Protein AF-A0A941HWA9-F1 (afdb_monomer)

Organism: NCBI:txid2803784

Solvent-accessible surface area (backbone atoms only — not comparable to full-atom values): 6585 Å² total; per-residue (Å²): 86,32,36,45,35,30,28,32,61,89,82,57,48,53,28,18,35,37,98,95,40,80,38,68,51,63,87,69,37,46,73,28,83,51,66,70,65,43,51,53,51,42,52,56,53,59,72,36,68,90,51,33,42,78,63,38,52,40,55,47,39,81,20,91,93,39,78,23,55,24,13,51,60,54,30,41,53,57,30,33,59,92,85,47,74,81,35,57,56,44,47,74,50,60,71,68,40,51,19,41,71,71,45,76,68,44,72,64,49,68,36,58,54,54,54,59,77,72,109

pLDDT: mean 94.71, std 5.22, range [57.06, 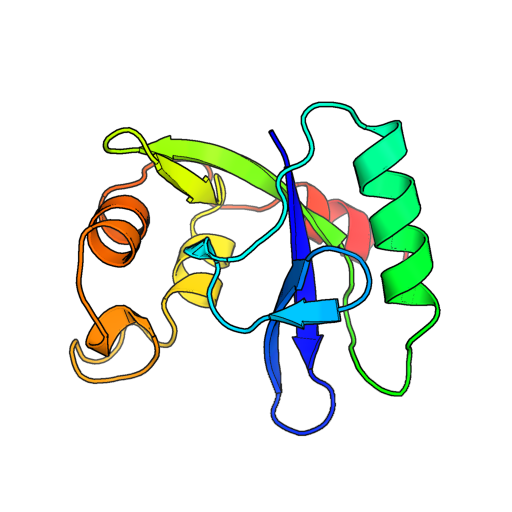98.62]

Sequence (119 aa):
MKALTANRLDDGEVVFWKAGQWVERFADAELFSDDPTGEAAEGQGKSQPNTVIDVYLIDLIESEGLWAPLSYRERIRALGPPNHPGHGKQAEGGAAIEALMHATGASRSTGRVNLIKRK

Nearest PDB structures (foldseek):
  6u1j-assembly2_D  TM=2.070E-01  e=2.410E-01  Thermus thermophilus HB8
  7m4s-assembly2_C  TM=2.170E-01  e=1.670E+00  Nostoc sp. PCC 7120 = FACHB-418
  3gnf-assembly1_B  TM=2.899E-01  e=9.650E+00  Mus musculus

Mean predicted aligned error: 3.12 Å

Radius of gyration: 13.46 Å; Cα contacts (8 Å, |Δi|>4): 223; chains: 1; bounding box: 33×26×36 Å

Secondary structure (DSSP, 8-state):
-EEEEEEETTT--EEEEETTEEES-GGG--EESSHHHHHHHHHHHHT-TTTEEEEEEEEEEEETTEEEESSHHHHHHHH--TT-TTSSGGGG-SHHHHHHHH----SS-HHHHHHHHT-

Foldseek 3Di:
DKWKWWAFPPPRQIWTDDDLDTDRAPQRTDDDPDDVVRVVVLVSVVVCPNTTPDIWMFDWDDFPNDIEGQAPVVLCSNADDPPDCCDRNNVVDDDSSVRSVPDYHHNDTPGSVVSVVVD

Structure (mmCIF, N/CA/C/O backbone):
data_AF-A0A941HWA9-F1
#
_entry.id   AF-A0A941HWA9-F1
#
loop_
_atom_site.group_PDB
_atom_site.id
_atom_site.type_symbol
_atom_site.label_atom_id
_atom_site.label_alt_id
_atom_site.label_comp_id
_atom_site.label_asym_id
_atom_site.label_entity_id
_atom_site.label_seq_id
_atom_site.pdbx_PDB_ins_code
_atom_site.Cartn_x
_atom_site.Cartn_y
_atom_site.Cartn_z
_atom_site.occupancy
_atom_site.B_iso_or_equiv
_atom_site.auth_seq_id
_atom_site.auth_comp_id
_atom_site.auth_asym_id
_atom_site.auth_atom_id
_atom_site.pdbx_PDB_model_num
ATOM 1 N N . MET A 1 1 ? -4.644 11.944 -6.018 1.00 96.00 1 MET A N 1
ATOM 2 C CA . MET A 1 1 ? -4.931 10.499 -5.938 1.00 96.00 1 MET A CA 1
ATOM 3 C C . MET A 1 1 ? -4.256 9.915 -4.716 1.00 96.00 1 MET A C 1
ATOM 5 O O . MET A 1 1 ? -3.115 10.281 -4.433 1.00 96.00 1 MET A O 1
ATOM 9 N N . LYS A 1 2 ? -4.956 9.036 -4.003 1.00 97.94 2 LYS A N 1
ATOM 10 C CA . LYS A 1 2 ? -4.451 8.315 -2.831 1.00 97.94 2 LYS A CA 1
ATOM 11 C C . LYS A 1 2 ? -4.709 6.816 -2.975 1.00 97.94 2 LYS A C 1
ATOM 13 O O . LYS A 1 2 ? -5.614 6.421 -3.699 1.00 97.94 2 LYS A O 1
ATOM 18 N N . ALA A 1 3 ? -3.945 5.998 -2.264 1.00 98.38 3 ALA A N 1
ATOM 19 C CA . ALA A 1 3 ? -4.240 4.579 -2.054 1.00 98.38 3 ALA A CA 1
ATOM 20 C C . ALA A 1 3 ? -4.132 4.248 -0.564 1.00 98.38 3 ALA A C 1
ATOM 22 O O . ALA A 1 3 ? -3.423 4.934 0.173 1.00 98.38 3 ALA A O 1
ATOM 23 N N . LEU A 1 4 ? -4.815 3.199 -0.115 1.00 98.62 4 LEU A N 1
ATOM 24 C CA . LEU A 1 4 ? -4.729 2.710 1.260 1.00 98.62 4 LEU A CA 1
ATOM 25 C C . LEU A 1 4 ? -3.713 1.567 1.338 1.00 98.62 4 LEU A C 1
ATOM 27 O O . LEU A 1 4 ? -3.758 0.649 0.521 1.00 98.62 4 LEU A O 1
ATOM 31 N N . THR A 1 5 ? -2.809 1.617 2.318 1.00 98.56 5 THR A N 1
ATOM 32 C CA . THR A 1 5 ? -1.817 0.562 2.564 1.00 98.56 5 THR A CA 1
ATOM 33 C C . THR A 1 5 ? -1.799 0.143 4.030 1.00 98.56 5 THR A C 1
ATOM 35 O O . THR A 1 5 ? -2.175 0.918 4.914 1.00 98.56 5 THR A O 1
ATOM 38 N N . ALA A 1 6 ? -1.357 -1.089 4.271 1.00 98.38 6 ALA A N 1
ATOM 39 C CA . ALA A 1 6 ? -1.133 -1.655 5.592 1.00 98.38 6 ALA A CA 1
ATOM 40 C C . ALA A 1 6 ? -0.042 -2.744 5.542 1.00 98.38 6 ALA A C 1
ATOM 42 O O . ALA A 1 6 ? 0.493 -3.066 4.477 1.00 98.38 6 ALA A O 1
ATOM 43 N N . ASN A 1 7 ? 0.300 -3.311 6.698 1.00 98.00 7 ASN A N 1
ATOM 44 C CA . ASN A 1 7 ? 1.053 -4.563 6.794 1.00 98.00 7 ASN A CA 1
ATOM 45 C C . ASN A 1 7 ? 0.114 -5.680 7.247 1.00 98.00 7 ASN A C 1
ATOM 47 O O . ASN A 1 7 ? -0.580 -5.507 8.250 1.00 98.00 7 ASN A O 1
ATOM 51 N N . ARG A 1 8 ? 0.108 -6.812 6.543 1.00 98.00 8 ARG A N 1
ATOM 52 C CA . ARG A 1 8 ? -0.617 -8.013 6.963 1.00 9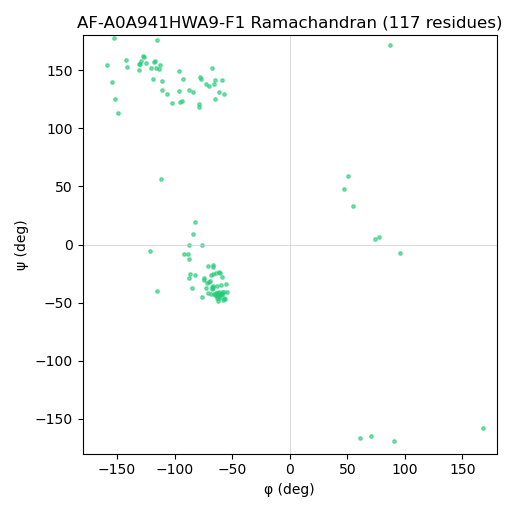8.00 8 ARG A CA 1
ATOM 53 C C . ARG A 1 8 ? 0.007 -8.573 8.242 1.00 98.00 8 ARG A C 1
ATOM 55 O O . ARG A 1 8 ? 1.223 -8.527 8.416 1.00 98.00 8 ARG A O 1
ATOM 62 N N . LEU A 1 9 ? -0.830 -9.000 9.183 1.00 97.56 9 LEU A N 1
ATOM 63 C CA . LEU A 1 9 ? -0.391 -9.340 10.538 1.00 97.56 9 LEU A CA 1
ATOM 64 C C . LEU A 1 9 ? 0.353 -10.683 10.612 1.00 97.56 9 LEU A C 1
ATOM 66 O O . LEU A 1 9 ? 1.211 -10.848 11.475 1.00 97.56 9 LEU A O 1
ATOM 70 N N . ASP A 1 10 ? 0.016 -11.633 9.744 1.00 97.06 10 ASP A N 1
ATOM 71 C CA . ASP A 1 10 ? 0.533 -13.003 9.772 1.00 97.06 10 ASP A CA 1
ATOM 72 C C . ASP A 1 10 ? 1.970 -13.120 9.244 1.00 97.06 10 ASP A C 1
ATOM 74 O O . ASP A 1 10 ? 2.805 -13.763 9.880 1.00 97.06 10 ASP A O 1
ATOM 78 N N . ASP A 1 11 ? 2.272 -12.477 8.119 1.00 95.88 11 ASP A N 1
ATOM 79 C CA . ASP A 1 11 ? 3.554 -12.577 7.417 1.00 95.88 11 ASP A CA 1
AT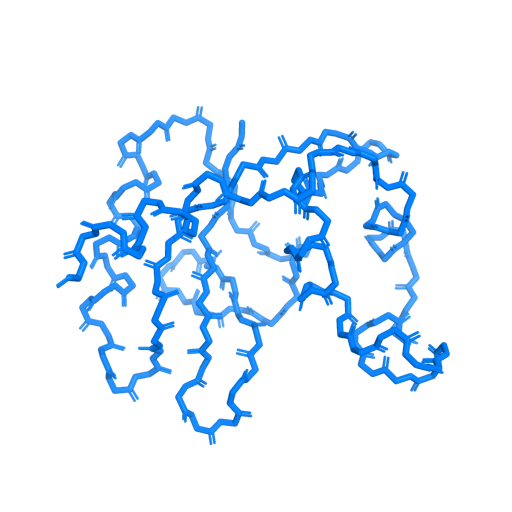OM 80 C C . ASP A 1 11 ? 4.276 -11.233 7.241 1.00 95.88 11 ASP A C 1
ATOM 82 O O . ASP A 1 11 ? 5.428 -11.189 6.804 1.00 95.88 11 ASP A O 1
ATOM 86 N N . GLY A 1 12 ? 3.637 -10.127 7.627 1.00 95.56 12 GLY A N 1
ATOM 87 C CA . GLY A 1 12 ? 4.197 -8.788 7.495 1.00 95.56 12 GLY A CA 1
ATOM 88 C C . GLY A 1 12 ? 4.126 -8.214 6.079 1.00 95.56 12 GLY A C 1
ATOM 89 O O . GLY A 1 12 ? 4.673 -7.126 5.864 1.00 95.56 12 GLY A O 1
ATOM 90 N N . GLU A 1 13 ? 3.463 -8.887 5.134 1.00 96.69 13 GLU A N 1
ATOM 91 C CA . GLU A 1 13 ? 3.391 -8.480 3.731 1.00 96.69 13 GLU A CA 1
ATOM 92 C C . GLU A 1 13 ? 2.768 -7.087 3.586 1.00 96.69 13 GLU A C 1
ATOM 94 O O . GLU A 1 13 ? 1.839 -6.703 4.305 1.00 96.69 13 GLU A O 1
ATOM 99 N N . VAL A 1 14 ? 3.292 -6.290 2.653 1.00 97.88 14 VAL A N 1
ATOM 100 C CA . VAL A 1 14 ? 2.707 -4.980 2.361 1.00 97.88 14 VAL A CA 1
ATOM 101 C C . VAL A 1 14 ? 1.480 -5.202 1.494 1.00 97.88 14 VAL A C 1
ATOM 103 O O . VAL A 1 14 ? 1.592 -5.689 0.371 1.00 97.88 14 VAL A O 1
ATOM 106 N N . VAL A 1 15 ? 0.320 -4.801 1.999 1.00 98.31 15 VAL A N 1
ATOM 107 C CA . VAL A 1 15 ? -0.960 -4.959 1.307 1.00 98.31 15 VAL A CA 1
ATOM 108 C C . VAL A 1 15 ? -1.597 -3.609 1.007 1.00 98.31 15 VAL A C 1
ATOM 110 O O . VAL A 1 15 ? -1.297 -2.587 1.639 1.00 98.31 15 VAL A O 1
ATOM 113 N N . PHE A 1 16 ? -2.484 -3.620 0.021 1.00 98.56 16 PHE A N 1
ATOM 114 C CA . PHE A 1 16 ? -3.251 -2.481 -0.460 1.00 98.56 16 PHE A CA 1
ATOM 115 C C . PHE A 1 16 ? -4.737 -2.807 -0.452 1.00 98.56 16 PHE A C 1
ATOM 117 O O . PHE A 1 16 ? -5.128 -3.966 -0.377 1.00 98.56 16 PHE A O 1
ATOM 124 N N . TRP A 1 17 ? -5.579 -1.787 -0.499 1.00 98.62 17 TRP A N 1
ATOM 125 C CA . TRP A 1 17 ? -7.024 -1.970 -0.422 1.00 98.62 17 TRP A CA 1
ATOM 126 C C . TRP A 1 17 ? -7.673 -2.081 -1.795 1.00 98.62 17 TRP A C 1
ATOM 128 O O . TRP A 1 17 ? -7.305 -1.347 -2.709 1.00 98.62 17 TRP A O 1
ATOM 138 N N . LYS A 1 18 ? -8.683 -2.942 -1.912 1.00 98.31 18 LYS A N 1
ATOM 139 C CA . LYS A 1 18 ? -9.598 -3.001 -3.051 1.00 98.31 18 LYS A CA 1
ATOM 140 C C . LYS A 1 18 ? -10.971 -3.467 -2.583 1.00 98.31 18 LYS A C 1
ATOM 142 O O . LYS A 1 18 ? -11.113 -4.618 -2.179 1.00 98.31 18 LYS A O 1
ATOM 147 N N . ALA A 1 19 ? -11.974 -2.593 -2.643 1.00 96.00 19 ALA A N 1
ATOM 148 C CA . ALA A 1 19 ? -13.382 -2.942 -2.450 1.00 96.00 19 ALA A CA 1
ATOM 149 C C . ALA A 1 19 ? -13.673 -3.829 -1.214 1.00 96.00 19 ALA A C 1
ATOM 151 O O . ALA A 1 19 ? -14.376 -4.834 -1.311 1.00 96.00 19 ALA A O 1
ATOM 152 N N . GLY A 1 20 ? -13.127 -3.484 -0.041 1.00 96.31 20 GLY A N 1
ATOM 153 C CA . GLY A 1 20 ? -13.359 -4.251 1.195 1.00 96.31 20 GLY A CA 1
ATOM 154 C C . GLY A 1 20 ? -12.283 -5.289 1.523 1.00 96.31 20 GLY A C 1
ATOM 155 O O . GLY A 1 20 ? -12.328 -5.888 2.598 1.00 96.31 20 GLY A O 1
ATOM 156 N N . GLN A 1 21 ? -11.335 -5.524 0.614 1.00 97.44 21 GLN A N 1
ATOM 157 C CA . GLN A 1 21 ? -10.349 -6.598 0.712 1.00 97.44 21 GLN A CA 1
ATOM 158 C C . GLN A 1 21 ? -8.914 -6.074 0.617 1.00 97.44 21 GLN A C 1
ATOM 160 O O . GLN A 1 21 ? -8.650 -5.022 0.032 1.00 97.44 21 GLN A O 1
ATOM 165 N N . TRP A 1 22 ? -7.979 -6.845 1.173 1.00 98.31 22 TRP A N 1
ATOM 166 C CA . TRP A 1 22 ? -6.545 -6.592 1.068 1.00 98.31 22 TRP A CA 1
ATOM 167 C C . TRP A 1 22 ? -5.953 -7.368 -0.111 1.00 98.31 22 TRP A C 1
ATOM 169 O O . TRP A 1 22 ? -6.073 -8.590 -0.174 1.00 98.31 22 TRP A O 1
ATOM 179 N N . VAL A 1 23 ? -5.306 -6.657 -1.031 1.00 98.19 23 VAL A N 1
ATOM 180 C CA . VAL A 1 23 ? -4.603 -7.194 -2.202 1.00 98.19 23 VAL A CA 1
ATOM 181 C C . VAL A 1 23 ? -3.103 -6.955 -2.077 1.00 98.19 23 VAL A C 1
ATOM 183 O O . VAL A 1 23 ? -2.660 -5.992 -1.453 1.00 98.19 23 VAL A O 1
ATOM 186 N N . GLU A 1 24 ? -2.296 -7.830 -2.665 1.00 96.69 24 GLU A N 1
ATOM 187 C CA . GLU A 1 24 ? -0.840 -7.790 -2.484 1.00 96.69 24 GLU A CA 1
ATOM 188 C C . GLU A 1 24 ? -0.159 -6.822 -3.454 1.00 96.69 24 GLU A C 1
ATOM 190 O O . GLU A 1 24 ? 0.786 -6.121 -3.084 1.00 96.69 24 GLU A O 1
ATOM 195 N N . ARG A 1 25 ? -0.635 -6.739 -4.698 1.00 96.44 25 ARG A N 1
ATOM 196 C CA . ARG A 1 25 ? -0.006 -5.911 -5.730 1.00 96.44 25 ARG A CA 1
ATOM 197 C C . ARG A 1 25 ? -0.552 -4.491 -5.672 1.00 96.44 25 ARG A C 1
ATOM 199 O O . ARG A 1 25 ? -1.762 -4.283 -5.670 1.00 96.44 25 ARG A O 1
ATOM 206 N N . PHE A 1 26 ? 0.341 -3.502 -5.710 1.00 97.75 26 PHE A N 1
ATOM 207 C CA . PHE A 1 26 ? -0.064 -2.092 -5.765 1.00 97.75 26 PHE A CA 1
ATOM 208 C C . PHE A 1 26 ? -0.915 -1.782 -7.006 1.00 97.75 26 PHE A C 1
ATOM 210 O O . PHE A 1 26 ? -1.855 -1.003 -6.927 1.00 97.75 26 PHE A O 1
ATOM 217 N N . ALA A 1 27 ? -0.625 -2.432 -8.136 1.00 96.50 27 ALA A N 1
ATOM 218 C CA . ALA A 1 27 ? -1.373 -2.258 -9.381 1.00 96.50 27 ALA A CA 1
ATOM 219 C C . ALA A 1 27 ? -2.854 -2.662 -9.273 1.00 96.50 27 ALA A C 1
ATOM 221 O O . ALA A 1 27 ? -3.677 -2.177 -10.045 1.00 96.50 27 ALA A O 1
ATOM 222 N N . ASP A 1 28 ? -3.192 -3.536 -8.321 1.00 97.56 28 ASP A N 1
ATOM 223 C CA . ASP A 1 28 ? -4.563 -3.983 -8.090 1.00 97.56 28 ASP A CA 1
ATOM 224 C C . ASP A 1 28 ? -5.329 -3.081 -7.119 1.00 97.56 28 ASP A C 1
ATOM 226 O O . ASP A 1 28 ? -6.537 -3.279 -6.950 1.00 97.56 28 ASP A O 1
ATOM 230 N N . ALA A 1 29 ? -4.643 -2.124 -6.487 1.00 98.12 29 ALA A N 1
ATOM 231 C CA . ALA A 1 29 ? -5.206 -1.253 -5.472 1.00 98.12 29 ALA A CA 1
ATOM 232 C C . ALA A 1 29 ? -6.295 -0.340 -6.043 1.00 98.12 29 ALA A C 1
ATOM 234 O O . ALA A 1 29 ? -6.183 0.220 -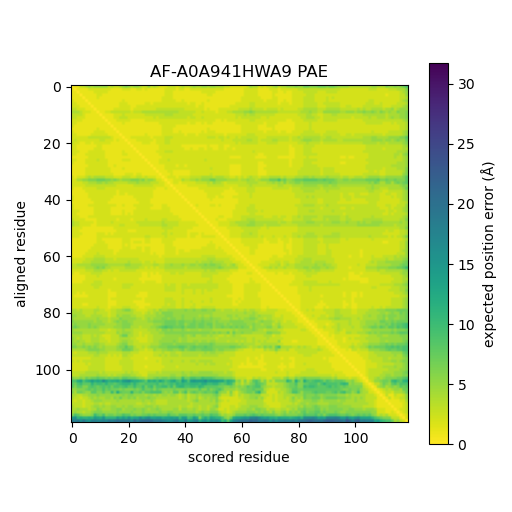7.134 1.00 98.12 29 ALA A O 1
ATOM 235 N N . GLU A 1 30 ? -7.338 -0.144 -5.250 1.00 98.12 30 GLU A N 1
ATOM 236 C CA . GLU A 1 30 ? -8.316 0.907 -5.467 1.00 98.12 30 GLU A CA 1
ATOM 237 C C . GLU A 1 30 ? -7.683 2.274 -5.191 1.00 98.12 30 GLU A C 1
ATOM 239 O O . GLU A 1 30 ? -6.945 2.463 -4.216 1.00 98.12 30 GLU A O 1
ATOM 244 N N . LEU A 1 31 ? -7.966 3.227 -6.078 1.00 98.19 31 LEU A N 1
ATOM 245 C CA . LEU A 1 31 ? -7.418 4.572 -6.012 1.00 98.19 31 LEU A CA 1
ATOM 246 C C . LEU A 1 31 ? -8.520 5.572 -5.673 1.00 98.19 31 LEU A C 1
ATOM 248 O O . LEU A 1 31 ? -9.571 5.593 -6.310 1.00 98.19 31 LEU A O 1
ATOM 252 N N . PHE A 1 32 ? -8.241 6.449 -4.718 1.00 98.00 32 PHE A N 1
ATOM 253 C CA . PHE A 1 32 ? -9.183 7.444 -4.220 1.00 98.00 32 PHE A CA 1
ATOM 254 C C . PHE A 1 32 ? -8.860 8.823 -4.802 1.00 98.00 32 PHE A C 1
ATOM 256 O O . PHE A 1 32 ? -7.742 9.339 -4.646 1.00 98.00 32 PHE A O 1
ATOM 263 N N . SER A 1 33 ? -9.833 9.411 -5.499 1.00 96.44 33 SER A N 1
ATOM 264 C CA . SER A 1 33 ? -9.757 10.775 -6.040 1.00 96.44 33 SER A CA 1
ATOM 265 C C . SER A 1 33 ? -10.202 11.842 -5.048 1.00 96.44 33 SER A C 1
ATOM 267 O O . SER A 1 33 ? -9.757 12.983 -5.150 1.00 96.44 33 SER A O 1
ATOM 269 N N . ASP A 1 34 ? -11.049 11.473 -4.092 1.00 94.12 34 ASP A N 1
ATOM 270 C CA . ASP A 1 34 ? -11.570 12.339 -3.043 1.00 94.12 34 ASP A CA 1
ATOM 271 C C . ASP A 1 34 ? -11.192 11.807 -1.653 1.00 94.12 34 ASP A C 1
ATOM 273 O O . ASP A 1 34 ? -10.983 10.610 -1.451 1.00 94.12 34 ASP A O 1
ATOM 277 N N . ASP A 1 35 ? -11.075 12.720 -0.692 1.00 92.31 35 ASP A N 1
ATOM 278 C CA . ASP A 1 35 ? -10.678 12.380 0.674 1.00 92.31 35 ASP A CA 1
ATOM 279 C C . ASP A 1 35 ? -11.735 11.549 1.432 1.00 92.31 35 ASP A C 1
ATOM 281 O O . ASP A 1 35 ? -11.344 10.563 2.061 1.00 92.31 35 ASP A O 1
ATOM 285 N N . PRO A 1 36 ? -13.052 11.847 1.356 1.00 96.56 36 PRO A N 1
ATOM 286 C CA . PRO A 1 36 ? -14.066 11.088 2.090 1.00 96.56 36 PRO A CA 1
ATOM 287 C C . PRO A 1 36 ? -14.105 9.590 1.765 1.00 96.56 36 PRO A C 1
ATOM 289 O O . PRO A 1 36 ? -14.221 8.774 2.682 1.00 96.56 36 PRO A O 1
ATOM 292 N N . THR A 1 37 ? -14.001 9.199 0.489 1.00 96.88 37 THR A N 1
ATOM 293 C CA . THR A 1 37 ? -13.992 7.775 0.105 1.00 96.88 37 THR A CA 1
ATOM 294 C C . THR A 1 37 ? -12.759 7.052 0.645 1.00 96.88 37 THR A C 1
ATOM 296 O O . THR A 1 37 ? -12.881 5.965 1.216 1.00 96.88 37 THR A O 1
ATOM 299 N N . GLY A 1 38 ? -11.584 7.681 0.547 1.00 97.44 38 GLY A N 1
ATOM 300 C CA . GLY A 1 38 ? -10.342 7.143 1.096 1.00 97.44 38 GLY A CA 1
ATOM 301 C C . GLY A 1 38 ? -10.376 7.001 2.620 1.00 97.44 38 GLY A C 1
ATOM 302 O O . GLY A 1 38 ? -9.945 5.979 3.153 1.00 97.44 38 GLY A O 1
ATOM 303 N N . GLU A 1 39 ? -10.913 7.989 3.336 1.00 97.44 39 GLU A N 1
ATOM 304 C CA . GLU A 1 39 ? -11.044 7.954 4.799 1.00 97.44 39 GLU A CA 1
ATOM 305 C C . GLU A 1 39 ? -12.051 6.895 5.268 1.00 97.44 39 GLU A C 1
ATOM 307 O O . GLU A 1 39 ? -11.814 6.210 6.268 1.00 97.44 39 GLU A O 1
ATOM 312 N N . ALA A 1 40 ? -13.145 6.695 4.527 1.00 98.00 40 ALA A N 1
ATOM 313 C CA . ALA A 1 40 ? -14.096 5.622 4.799 1.00 98.00 40 ALA A CA 1
ATOM 314 C C . ALA A 1 40 ? -13.442 4.236 4.648 1.00 98.00 40 ALA A C 1
ATOM 316 O O . ALA A 1 40 ? -13.609 3.378 5.521 1.00 98.00 40 ALA A O 1
ATOM 317 N N . ALA A 1 41 ? -12.655 4.024 3.587 1.00 98.19 41 ALA A N 1
ATOM 318 C CA . ALA A 1 41 ? -11.874 2.801 3.403 1.00 98.19 41 ALA A CA 1
ATOM 319 C C . ALA A 1 41 ? -10.817 2.623 4.509 1.00 98.19 41 ALA A C 1
ATOM 321 O O . ALA A 1 41 ? -10.667 1.527 5.050 1.00 98.19 41 ALA A O 1
ATOM 3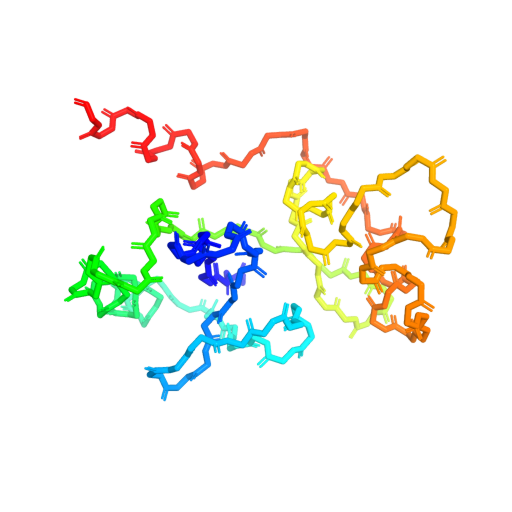22 N N . GLU A 1 42 ? -10.127 3.698 4.908 1.00 98.06 42 GLU A N 1
ATOM 323 C CA . GLU A 1 42 ? -9.169 3.677 6.021 1.00 98.06 42 GLU A CA 1
ATOM 324 C C . GLU A 1 42 ? -9.842 3.235 7.331 1.00 98.06 42 GLU A C 1
ATOM 326 O O . GLU A 1 42 ? -9.292 2.411 8.065 1.00 98.06 42 GLU A O 1
ATOM 331 N N . GLY A 1 43 ? -11.049 3.736 7.610 1.00 97.88 43 GLY A N 1
ATOM 332 C CA . GLY A 1 43 ? -11.859 3.322 8.755 1.00 97.88 43 GLY A CA 1
ATOM 333 C C . GLY A 1 43 ? -12.221 1.835 8.722 1.00 97.88 43 GLY A C 1
ATOM 334 O O . GLY A 1 43 ? -12.058 1.142 9.730 1.00 97.88 43 GLY A O 1
ATOM 335 N N . GLN A 1 44 ? -12.638 1.319 7.561 1.00 98.19 44 GLN A N 1
ATOM 336 C CA . GLN A 1 44 ? -12.906 -0.113 7.384 1.00 98.19 44 GLN A CA 1
ATOM 337 C C . GLN A 1 44 ? -11.651 -0.953 7.617 1.00 98.19 44 GLN A C 1
ATOM 339 O O . GLN A 1 44 ? -11.700 -1.925 8.369 1.00 98.19 44 GLN A O 1
ATOM 344 N N . GLY A 1 45 ? -10.513 -0.560 7.047 1.00 97.62 45 GLY A N 1
ATOM 345 C CA . GLY A 1 45 ? -9.256 -1.271 7.251 1.00 97.62 45 GLY A CA 1
ATOM 346 C C . GLY A 1 45 ? -8.820 -1.289 8.720 1.00 97.62 45 GLY A C 1
ATOM 347 O O . GLY A 1 45 ? -8.427 -2.331 9.239 1.00 97.62 45 GLY A O 1
ATOM 348 N N . LYS A 1 46 ? -8.973 -0.166 9.433 1.00 97.19 46 LYS A N 1
ATOM 349 C CA . LYS A 1 46 ? -8.684 -0.062 10.876 1.00 97.19 46 LYS A CA 1
ATOM 350 C C . LYS A 1 46 ? -9.581 -0.943 11.747 1.00 97.19 46 LYS A C 1
ATOM 352 O O . LYS A 1 46 ? -9.170 -1.322 12.839 1.00 97.19 46 LYS A O 1
ATOM 357 N N . SER A 1 47 ? -10.778 -1.290 11.273 1.00 97.56 47 SER A N 1
ATOM 358 C CA . SER A 1 47 ? -11.683 -2.213 11.971 1.00 97.56 47 SER A CA 1
ATOM 359 C C . SER A 1 47 ? -11.276 -3.690 11.864 1.00 97.56 47 SER A C 1
ATOM 361 O O . SER A 1 47 ? -11.929 -4.542 12.463 1.00 97.56 47 SER A O 1
ATOM 363 N N . GLN A 1 48 ? -10.178 -4.002 11.160 1.00 97.12 48 GLN A N 1
ATOM 364 C CA . GLN A 1 48 ? -9.649 -5.359 10.969 1.00 97.12 48 GLN A CA 1
ATOM 365 C C . GLN A 1 48 ? -8.298 -5.576 11.695 1.00 97.12 48 GLN A C 1
ATOM 367 O O . GLN A 1 48 ? -7.311 -5.967 11.064 1.00 97.12 48 GLN A O 1
ATOM 372 N N . PRO A 1 49 ? -8.210 -5.354 13.024 1.00 96.38 49 PRO A N 1
ATOM 373 C CA . PRO A 1 49 ? -6.935 -5.366 13.754 1.00 96.38 49 PRO A CA 1
ATOM 374 C C . PRO A 1 49 ? -6.268 -6.748 13.819 1.00 96.38 49 PRO A C 1
ATOM 376 O O . PRO A 1 49 ? -5.069 -6.837 14.056 1.00 96.38 49 PRO A O 1
ATOM 379 N N . ASN A 1 50 ? -7.030 -7.823 13.598 1.00 97.62 50 ASN A N 1
ATOM 380 C CA . ASN A 1 50 ? -6.512 -9.194 13.559 1.00 97.62 50 ASN A CA 1
ATOM 381 C C . ASN A 1 50 ? -6.023 -9.607 12.160 1.00 97.62 50 ASN A C 1
ATOM 383 O O . ASN A 1 50 ? -5.588 -10.740 11.980 1.00 97.62 50 ASN A O 1
ATOM 387 N N . THR A 1 51 ? -6.123 -8.718 11.168 1.00 97.62 51 THR A N 1
ATOM 388 C CA . THR A 1 51 ? -5.718 -8.983 9.780 1.00 97.62 51 THR A CA 1
ATOM 389 C C . THR A 1 51 ? -4.554 -8.097 9.366 1.00 97.62 51 THR A C 1
ATOM 391 O O . THR A 1 51 ? -3.635 -8.568 8.701 1.00 97.62 51 THR A O 1
ATOM 394 N N . VAL A 1 52 ? -4.567 -6.823 9.767 1.00 98.31 52 VAL A N 1
ATOM 395 C CA . VAL A 1 52 ? -3.553 -5.844 9.370 1.00 98.31 52 VAL A CA 1
ATOM 396 C C . VAL A 1 52 ? -3.182 -4.885 10.497 1.00 98.31 52 VAL A C 1
ATOM 398 O O . VAL A 1 52 ? -3.955 -4.642 11.423 1.00 98.31 52 VAL A O 1
ATOM 401 N N . ILE A 1 53 ? -2.005 -4.276 10.368 1.00 97.06 53 ILE A N 1
ATOM 402 C CA . ILE A 1 53 ? -1.506 -3.203 11.230 1.00 97.06 53 ILE A CA 1
ATOM 403 C C . ILE A 1 53 ? -1.068 -1.995 10.403 1.00 97.06 53 ILE A C 1
ATOM 405 O O . ILE A 1 53 ? -0.798 -2.106 9.207 1.00 97.06 53 ILE A O 1
ATOM 409 N N . ASP A 1 54 ? -0.956 -0.842 11.071 1.00 96.12 54 ASP A N 1
ATOM 410 C CA . ASP A 1 54 ? -0.501 0.418 10.475 1.00 96.12 54 ASP A CA 1
ATOM 411 C C . ASP A 1 54 ? -1.258 0.752 9.174 1.00 96.12 54 ASP A C 1
ATOM 413 O O . ASP A 1 54 ? -0.665 0.902 8.111 1.00 96.12 54 ASP A O 1
ATOM 417 N N . VAL A 1 55 ? -2.585 0.865 9.272 1.00 98.00 55 VAL A N 1
ATOM 418 C CA . VAL A 1 55 ? -3.477 1.244 8.165 1.00 98.00 55 VAL A CA 1
ATOM 419 C C . VAL A 1 55 ? -3.440 2.763 7.957 1.00 98.00 55 VAL A C 1
ATOM 421 O O . VAL A 1 55 ? -3.762 3.512 8.885 1.00 98.00 55 VAL A O 1
ATOM 424 N N . TYR A 1 56 ? -3.051 3.227 6.763 1.00 97.81 56 TYR A N 1
ATOM 425 C CA . TYR A 1 56 ? -3.031 4.655 6.404 1.00 97.81 56 TYR A CA 1
ATOM 426 C C . TYR A 1 56 ? -3.045 4.907 4.891 1.00 97.81 56 TYR A C 1
ATOM 428 O O . TYR A 1 56 ? -2.583 4.089 4.093 1.00 97.81 56 TYR A O 1
ATOM 436 N N . LEU A 1 57 ? -3.542 6.082 4.498 1.00 98.25 57 LEU A N 1
ATOM 437 C CA . LEU A 1 57 ? -3.528 6.549 3.110 1.00 98.25 57 LEU A CA 1
ATOM 438 C C . LEU A 1 57 ? -2.143 7.061 2.691 1.00 98.25 57 LEU A C 1
ATOM 440 O O . LEU A 1 57 ? -1.452 7.728 3.463 1.00 98.25 57 LEU A O 1
ATOM 444 N N . ILE A 1 58 ? -1.758 6.796 1.446 1.00 98.06 58 ILE A N 1
ATOM 445 C CA . ILE A 1 58 ? -0.535 7.288 0.805 1.00 98.06 58 ILE A CA 1
ATOM 446 C C . ILE A 1 58 ? -0.872 8.149 -0.410 1.00 98.06 58 ILE A C 1
ATOM 448 O O . ILE A 1 58 ? -1.795 7.839 -1.159 1.00 98.06 58 ILE A O 1
ATOM 452 N N . ASP A 1 59 ? -0.100 9.215 -0.612 1.00 97.56 59 ASP A N 1
ATOM 453 C CA . ASP A 1 59 ? -0.219 10.084 -1.785 1.00 97.56 59 ASP A CA 1
ATOM 454 C C . ASP A 1 59 ? 0.445 9.436 -3.007 1.00 97.56 59 ASP A C 1
ATOM 456 O O . ASP A 1 59 ? 1.482 8.772 -2.878 1.00 97.56 59 ASP A O 1
ATOM 460 N N . LEU A 1 60 ? -0.137 9.647 -4.188 1.00 97.62 60 LEU A N 1
ATOM 461 C CA . LEU A 1 60 ? 0.307 9.053 -5.449 1.00 97.62 60 LEU A CA 1
ATOM 462 C C . LEU A 1 60 ? 0.750 10.111 -6.463 1.00 97.62 60 LEU A C 1
ATOM 464 O O . LEU A 1 60 ? 0.315 11.261 -6.413 1.00 97.62 60 LEU A O 1
ATOM 468 N N . ILE A 1 61 ? 1.591 9.690 -7.403 1.00 97.12 61 ILE A N 1
ATOM 469 C CA . ILE A 1 61 ? 2.059 10.467 -8.551 1.00 97.12 61 ILE A CA 1
ATOM 470 C C . ILE A 1 61 ? 1.912 9.640 -9.830 1.00 97.12 61 ILE A C 1
ATOM 472 O O . ILE A 1 61 ? 1.975 8.410 -9.779 1.00 97.12 61 ILE A O 1
ATOM 476 N N . GLU A 1 62 ? 1.702 10.304 -10.962 1.00 96.56 62 GLU A N 1
ATOM 477 C CA . GLU A 1 62 ? 1.713 9.645 -12.267 1.00 96.56 62 GLU A CA 1
ATOM 478 C C . GLU A 1 62 ? 3.145 9.274 -12.670 1.00 96.56 62 GLU A C 1
ATOM 480 O O . GLU A 1 62 ? 4.087 10.050 -12.490 1.00 96.56 62 GLU A O 1
ATOM 485 N N . SER A 1 63 ? 3.312 8.081 -13.229 1.00 96.12 63 SER A N 1
ATOM 486 C CA . SER A 1 63 ? 4.562 7.591 -13.794 1.00 96.12 63 SER A CA 1
ATOM 487 C C . SER A 1 63 ? 4.247 6.599 -14.905 1.00 96.12 63 SER A C 1
ATOM 489 O O . SER A 1 63 ? 3.488 5.659 -14.699 1.00 96.12 63 SER A O 1
ATOM 491 N N . GLU A 1 64 ? 4.789 6.840 -16.099 1.00 93.62 64 GLU A N 1
ATOM 492 C CA . GLU A 1 64 ? 4.607 5.965 -17.270 1.00 93.62 64 GLU A CA 1
ATOM 493 C C . GLU A 1 64 ? 3.136 5.682 -17.633 1.00 93.62 64 GLU A C 1
ATOM 495 O O . GLU A 1 64 ? 2.782 4.603 -18.096 1.00 93.62 64 GLU A O 1
ATOM 500 N N . GLY A 1 65 ? 2.249 6.659 -17.409 1.00 93.50 65 GLY A N 1
ATOM 501 C CA . GLY A 1 65 ? 0.808 6.501 -17.645 1.00 93.50 65 GLY A CA 1
ATOM 502 C C . GLY A 1 65 ? 0.082 5.642 -16.600 1.00 93.50 65 GLY A C 1
ATOM 503 O O . GLY A 1 65 ? -1.114 5.396 -16.741 1.00 93.50 65 GLY A O 1
ATOM 504 N N . LEU A 1 66 ? 0.781 5.214 -15.546 1.00 96.00 66 LEU A N 1
ATOM 505 C CA . LEU A 1 66 ? 0.243 4.530 -14.374 1.00 96.00 66 LEU A CA 1
ATOM 506 C C . LEU A 1 66 ? 0.422 5.389 -13.115 1.00 96.00 66 LEU A C 1
ATOM 508 O O . LEU A 1 66 ? 1.019 6.465 -13.140 1.00 96.00 66 LEU A O 1
ATOM 512 N N . TRP A 1 67 ? -0.108 4.912 -11.991 1.00 97.38 67 TRP A N 1
ATOM 513 C CA . TRP A 1 67 ? 0.098 5.534 -10.686 1.00 97.38 67 TRP A CA 1
ATOM 514 C C . TRP A 1 67 ? 1.232 4.850 -9.932 1.00 97.38 67 TRP A C 1
ATOM 516 O O . TRP A 1 67 ? 1.430 3.644 -10.046 1.00 97.38 67 TRP A O 1
ATOM 526 N N . ALA A 1 68 ? 1.937 5.619 -9.108 1.00 97.62 68 ALA A N 1
ATOM 527 C CA . ALA A 1 68 ? 2.953 5.125 -8.193 1.00 97.62 68 ALA A CA 1
ATOM 528 C C . ALA A 1 68 ? 2.899 5.885 -6.857 1.00 97.62 68 ALA A C 1
ATOM 530 O O . ALA A 1 68 ? 2.504 7.054 -6.828 1.00 97.62 68 ALA A O 1
ATOM 531 N N . PRO A 1 69 ? 3.326 5.283 -5.732 1.00 97.88 69 PRO A N 1
ATOM 532 C CA . PRO A 1 69 ? 3.475 6.007 -4.478 1.00 97.88 69 PRO A CA 1
ATOM 533 C C . PRO A 1 69 ? 4.426 7.203 -4.608 1.00 97.88 69 PRO A C 1
ATOM 535 O O . PRO A 1 69 ? 5.573 7.069 -5.046 1.00 97.88 69 PRO A O 1
ATOM 538 N N . LEU A 1 70 ? 3.986 8.375 -4.147 1.00 97.19 70 LEU A N 1
ATOM 539 C CA . LEU A 1 70 ? 4.789 9.600 -4.164 1.00 97.19 70 LEU A CA 1
ATOM 540 C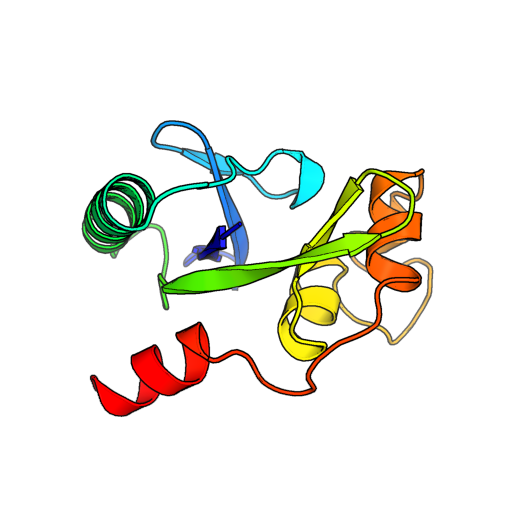 C . LEU A 1 70 ? 6.043 9.467 -3.289 1.00 97.19 70 LEU A C 1
ATOM 542 O O . LEU A 1 70 ? 7.104 9.998 -3.624 1.00 97.19 70 LEU A O 1
ATOM 546 N N . SER A 1 71 ? 5.939 8.748 -2.168 1.00 96.50 71 SER A N 1
ATOM 547 C CA . SER A 1 71 ? 7.053 8.547 -1.243 1.00 96.50 71 SER A CA 1
ATOM 548 C C . SER A 1 71 ? 7.966 7.400 -1.670 1.00 96.50 71 SER A C 1
ATOM 550 O O . SER A 1 71 ? 7.505 6.276 -1.853 1.00 96.50 71 SER A O 1
ATOM 552 N N . TYR A 1 72 ? 9.280 7.646 -1.688 1.00 94.94 72 TYR A N 1
ATOM 553 C CA . TYR A 1 72 ? 10.294 6.623 -1.968 1.00 94.94 72 TYR A CA 1
ATOM 554 C C . TYR A 1 72 ? 10.185 5.397 -1.054 1.00 94.94 72 TYR A C 1
ATOM 556 O O . TYR A 1 72 ? 10.267 4.263 -1.520 1.00 94.94 72 TYR A O 1
ATOM 564 N N . ARG A 1 73 ? 9.919 5.608 0.242 1.00 94.75 73 ARG A N 1
ATOM 565 C CA . ARG A 1 73 ? 9.700 4.509 1.191 1.00 94.75 73 ARG A CA 1
ATOM 566 C C . ARG A 1 73 ? 8.557 3.594 0.749 1.00 94.75 73 ARG A C 1
ATOM 568 O O . ARG A 1 73 ? 8.679 2.377 0.846 1.00 94.75 73 ARG A O 1
ATOM 575 N N . GLU A 1 74 ? 7.440 4.179 0.330 1.00 97.19 74 GLU A N 1
ATOM 576 C CA . GLU A 1 74 ? 6.259 3.403 -0.051 1.00 97.19 74 GLU A CA 1
ATOM 577 C C . GLU A 1 74 ? 6.450 2.719 -1.406 1.00 97.19 74 GLU A C 1
ATOM 579 O O . GLU A 1 74 ? 5.947 1.617 -1.588 1.00 97.19 74 GLU A O 1
ATOM 584 N N . ARG A 1 75 ? 7.266 3.287 -2.306 1.00 96.69 75 ARG A N 1
ATOM 585 C CA . ARG A 1 75 ? 7.701 2.587 -3.525 1.00 96.69 75 ARG A CA 1
ATOM 586 C C . ARG A 1 75 ? 8.516 1.340 -3.205 1.00 96.69 75 ARG A C 1
ATOM 588 O O . ARG A 1 75 ? 8.176 0.270 -3.690 1.00 96.69 75 ARG A O 1
ATOM 595 N N . ILE A 1 76 ? 9.516 1.442 -2.323 1.00 95.12 76 ILE A N 1
ATOM 596 C CA . ILE A 1 76 ? 10.276 0.263 -1.868 1.00 95.12 76 ILE A CA 1
ATOM 597 C C . ILE A 1 76 ? 9.336 -0.775 -1.249 1.00 95.12 76 ILE A C 1
ATOM 599 O O . ILE A 1 76 ? 9.471 -1.960 -1.503 1.00 95.12 76 ILE A O 1
ATOM 603 N N . ARG A 1 77 ? 8.350 -0.354 -0.456 1.00 96.06 77 ARG A N 1
ATOM 604 C CA . ARG A 1 77 ? 7.380 -1.281 0.145 1.00 96.06 77 ARG A CA 1
ATOM 605 C C . ARG A 1 77 ? 6.461 -1.952 -0.871 1.00 96.06 77 ARG A C 1
ATOM 607 O O . ARG A 1 77 ? 6.131 -3.115 -0.686 1.00 96.06 77 ARG A O 1
ATOM 614 N N . ALA A 1 78 ? 6.070 -1.242 -1.925 1.00 96.94 78 ALA A N 1
ATOM 615 C CA . ALA A 1 78 ? 5.298 -1.808 -3.026 1.00 96.94 78 ALA A CA 1
ATOM 616 C C . ALA A 1 78 ? 6.126 -2.778 -3.888 1.00 96.94 78 ALA A C 1
ATOM 618 O O . ALA A 1 78 ? 5.575 -3.744 -4.402 1.00 96.94 78 ALA A O 1
ATOM 619 N N . LEU A 1 79 ? 7.434 -2.535 -4.028 1.00 96.00 79 LEU A N 1
ATOM 620 C CA . LEU A 1 79 ? 8.362 -3.345 -4.828 1.00 96.00 79 LEU A CA 1
ATOM 621 C C . LEU A 1 79 ? 8.975 -4.524 -4.056 1.00 96.00 79 LEU A C 1
ATOM 623 O O . LEU A 1 79 ? 9.321 -5.544 -4.644 1.00 96.00 79 LEU A O 1
ATOM 627 N N . GLY A 1 80 ? 9.122 -4.404 -2.741 1.00 92.38 80 GLY A N 1
ATOM 628 C CA . GLY A 1 80 ? 9.882 -5.341 -1.920 1.00 92.38 80 GLY A CA 1
ATOM 629 C C . GLY A 1 80 ? 11.365 -4.954 -1.758 1.00 92.38 80 GLY A C 1
ATOM 630 O O . GLY A 1 80 ? 11.768 -3.822 -2.035 1.00 92.38 80 GLY A O 1
ATOM 631 N N . PRO A 1 81 ? 12.198 -5.863 -1.221 1.00 93.06 81 PRO A N 1
ATOM 632 C CA . PRO A 1 81 ? 13.569 -5.559 -0.818 1.00 93.06 81 PRO A CA 1
ATOM 633 C C . PRO A 1 81 ? 14.466 -5.190 -2.014 1.00 93.06 81 PRO A C 1
ATOM 635 O O . PRO A 1 81 ? 14.647 -6.006 -2.911 1.00 93.06 81 PRO A O 1
ATOM 638 N N . PRO A 1 82 ? 15.140 -4.027 -2.014 1.00 89.81 82 PRO A N 1
ATOM 639 C CA . PRO A 1 82 ? 15.923 -3.556 -3.161 1.00 89.81 82 PRO A CA 1
ATOM 640 C C . PRO A 1 82 ? 17.330 -4.181 -3.236 1.00 89.81 82 PRO A C 1
ATOM 642 O O . PRO A 1 82 ? 18.235 -3.609 -3.834 1.00 89.81 82 PRO A O 1
ATOM 645 N N . ASN A 1 83 ? 17.564 -5.311 -2.562 1.00 92.56 83 ASN A N 1
ATOM 646 C CA . ASN A 1 83 ? 18.897 -5.906 -2.437 1.00 92.56 83 ASN A CA 1
ATOM 647 C C . ASN A 1 83 ? 19.304 -6.760 -3.649 1.00 92.56 83 ASN A C 1
ATOM 649 O O . ASN A 1 83 ? 20.497 -6.917 -3.894 1.00 92.56 83 ASN A O 1
ATOM 653 N N . HIS A 1 84 ? 18.344 -7.318 -4.389 1.00 92.69 84 HIS A N 1
ATOM 654 C CA . HIS A 1 84 ? 18.590 -8.120 -5.584 1.00 92.69 84 HIS A CA 1
ATOM 655 C C . HIS A 1 84 ? 17.371 -8.062 -6.526 1.00 92.69 84 HIS A C 1
ATOM 657 O O . HIS A 1 84 ? 16.247 -8.176 -6.033 1.00 92.69 84 HIS A O 1
ATOM 663 N N . PRO A 1 85 ? 17.550 -7.964 -7.862 1.00 89.00 85 PRO A N 1
ATOM 664 C CA . PRO A 1 85 ? 16.430 -7.848 -8.809 1.00 89.00 85 PRO A CA 1
ATOM 665 C C . PRO A 1 85 ? 15.435 -9.018 -8.765 1.00 89.00 85 PRO A C 1
ATOM 667 O O . PRO A 1 85 ? 14.258 -8.851 -9.050 1.00 89.00 85 PRO A O 1
ATOM 670 N N . GLY A 1 86 ? 15.905 -10.209 -8.386 1.00 93.00 86 GLY A N 1
ATOM 671 C CA . GLY A 1 86 ? 15.079 -11.413 -8.247 1.00 93.00 86 GLY A CA 1
ATOM 672 C C . GLY A 1 86 ? 14.340 -11.564 -6.910 1.00 93.00 86 GLY A C 1
ATOM 673 O O . GLY A 1 86 ? 13.822 -12.644 -6.651 1.00 93.00 86 GLY A O 1
ATOM 674 N N . HIS A 1 87 ? 14.328 -10.556 -6.030 1.00 92.88 87 HIS A N 1
ATOM 675 C CA . HIS A 1 87 ? 13.659 -10.640 -4.724 1.00 92.88 87 HIS A CA 1
ATOM 676 C C . HIS A 1 87 ? 12.420 -9.748 -4.628 1.00 92.88 87 HIS A C 1
ATOM 678 O O . HIS A 1 87 ? 12.445 -8.587 -5.023 1.00 92.88 87 HIS A O 1
ATOM 684 N N . GLY A 1 88 ? 11.368 -10.244 -3.975 1.00 92.25 88 GLY A N 1
ATOM 685 C CA . GLY A 1 88 ? 10.138 -9.483 -3.753 1.00 92.25 88 GLY A CA 1
ATOM 686 C C . GLY A 1 88 ? 9.322 -9.266 -5.025 1.00 92.25 88 GLY A C 1
ATOM 687 O O . GLY A 1 88 ? 9.552 -9.905 -6.048 1.00 92.25 88 GLY A O 1
ATOM 688 N N . LYS A 1 89 ? 8.375 -8.328 -4.957 1.00 93.00 89 LYS A N 1
ATOM 689 C CA . LYS A 1 89 ? 7.408 -8.050 -6.030 1.00 93.00 89 LYS A CA 1
ATOM 690 C C . LYS A 1 89 ? 8.052 -7.471 -7.288 1.00 93.00 89 LYS A C 1
ATOM 692 O O . LYS A 1 89 ? 7.539 -7.669 -8.381 1.00 93.00 89 LYS A O 1
ATOM 697 N N . GLN A 1 90 ? 9.208 -6.815 -7.172 1.00 91.94 90 GLN A N 1
ATOM 698 C CA . GLN A 1 90 ? 9.957 -6.319 -8.333 1.00 91.94 90 GLN A CA 1
ATOM 699 C C . GLN A 1 90 ? 10.382 -7.447 -9.293 1.00 91.94 90 GLN A C 1
ATOM 701 O O . GLN A 1 90 ? 10.547 -7.198 -10.483 1.00 91.94 90 GLN A O 1
ATOM 706 N N . ALA A 1 91 ? 10.513 -8.687 -8.801 1.00 94.06 91 ALA A N 1
ATOM 707 C CA . ALA A 1 91 ? 10.878 -9.838 -9.621 1.00 94.06 91 ALA A CA 1
ATOM 708 C C . ALA A 1 91 ? 9.758 -10.270 -10.586 1.00 94.06 91 ALA A C 1
ATOM 710 O O . ALA A 1 91 ? 10.031 -10.969 -11.559 1.00 94.06 91 ALA A O 1
ATOM 711 N N . GLU A 1 92 ? 8.510 -9.854 -10.339 1.00 92.06 92 GLU A N 1
ATOM 712 C CA . GLU A 1 92 ? 7.369 -10.131 -11.222 1.00 92.06 92 GLU A CA 1
ATOM 713 C C . GLU A 1 92 ? 7.472 -9.386 -12.563 1.00 92.06 92 GLU A C 1
ATOM 715 O O . GLU A 1 92 ? 6.926 -9.843 -13.566 1.00 92.06 92 GLU A O 1
ATOM 720 N N . GLY A 1 93 ? 8.177 -8.248 -12.585 1.00 90.88 93 GLY A N 1
ATOM 721 C CA . GLY A 1 93 ? 8.347 -7.405 -13.767 1.00 90.88 93 GLY A CA 1
ATOM 722 C C . GLY A 1 93 ? 7.045 -6.829 -14.345 1.00 90.88 93 GLY A C 1
ATOM 723 O O . GLY A 1 93 ? 5.980 -6.829 -13.722 1.00 90.88 93 GLY A O 1
ATOM 724 N N . GLY A 1 94 ? 7.149 -6.309 -15.570 1.00 93.88 94 GLY A N 1
ATOM 725 C CA . GLY A 1 94 ? 6.041 -5.717 -16.321 1.00 93.88 94 GLY A CA 1
ATOM 726 C C . GLY A 1 94 ? 5.811 -4.230 -16.038 1.00 93.88 94 GLY A C 1
ATOM 727 O O . GLY A 1 94 ? 6.379 -3.655 -15.111 1.00 93.88 94 GLY A O 1
ATOM 728 N N . ALA A 1 95 ? 4.923 -3.622 -16.830 1.00 94.19 95 ALA A N 1
ATOM 729 C CA . ALA A 1 95 ? 4.725 -2.169 -16.872 1.00 94.19 95 ALA A CA 1
ATOM 730 C C . ALA A 1 95 ? 4.399 -1.536 -15.506 1.00 94.19 95 ALA A C 1
ATOM 732 O O . ALA A 1 95 ? 4.816 -0.422 -15.215 1.00 94.19 95 ALA A O 1
ATOM 733 N N . ALA A 1 96 ? 3.681 -2.249 -14.632 1.00 94.12 96 ALA A N 1
ATOM 734 C CA . ALA A 1 96 ? 3.387 -1.748 -13.291 1.00 94.12 96 ALA A CA 1
ATOM 735 C C . ALA A 1 96 ? 4.639 -1.651 -12.404 1.00 94.12 96 ALA A C 1
ATOM 737 O O . ALA A 1 96 ? 4.769 -0.710 -11.625 1.00 94.12 96 ALA A O 1
ATOM 738 N N . ILE A 1 97 ? 5.558 -2.614 -12.514 1.00 95.56 97 ILE A N 1
ATOM 739 C CA . ILE A 1 97 ? 6.830 -2.587 -11.787 1.00 95.56 97 ILE A CA 1
ATOM 740 C C . ILE A 1 97 ? 7.738 -1.499 -12.364 1.00 95.56 97 ILE A C 1
ATOM 742 O O . ILE A 1 97 ? 8.325 -0.743 -11.594 1.00 95.56 97 ILE A O 1
ATOM 746 N N . GLU A 1 98 ? 7.796 -1.365 -13.690 1.00 94.94 98 GLU A N 1
ATOM 747 C CA . GLU A 1 98 ? 8.565 -0.315 -14.378 1.00 94.94 98 GLU A CA 1
ATOM 748 C C . GLU A 1 98 ? 8.110 1.087 -13.940 1.00 94.94 98 GLU A C 1
ATOM 750 O O . GLU A 1 98 ? 8.928 1.877 -13.458 1.00 94.94 98 GLU A O 1
ATOM 755 N N . ALA A 1 99 ? 6.797 1.339 -13.921 1.00 95.44 99 ALA A N 1
ATOM 756 C CA . ALA A 1 99 ? 6.229 2.591 -13.427 1.00 95.44 99 ALA A CA 1
ATOM 757 C C . ALA A 1 99 ? 6.598 2.871 -11.958 1.00 95.44 99 ALA A C 1
ATOM 759 O O . ALA A 1 99 ? 6.938 3.996 -11.588 1.00 95.44 99 ALA A O 1
ATOM 760 N N . LEU A 1 100 ? 6.577 1.852 -11.092 1.00 95.25 100 LEU A N 1
ATOM 761 C CA . LEU A 1 100 ? 7.001 1.999 -9.696 1.00 95.25 100 LEU A CA 1
ATOM 762 C C . LEU A 1 100 ? 8.504 2.294 -9.564 1.00 95.25 100 LEU A C 1
ATOM 764 O O . LEU A 1 100 ? 8.891 3.071 -8.690 1.00 95.25 100 LEU A O 1
ATOM 768 N N . MET A 1 101 ? 9.350 1.685 -10.397 1.00 93.25 101 MET A N 1
ATOM 769 C CA . MET A 1 101 ? 10.805 1.871 -10.367 1.00 93.25 101 MET A CA 1
ATOM 770 C C . MET A 1 101 ? 11.227 3.241 -10.910 1.00 93.25 101 MET A C 1
ATOM 772 O O . MET A 1 101 ? 12.148 3.853 -10.367 1.00 93.25 101 MET A O 1
ATOM 776 N N . HIS A 1 102 ? 10.553 3.737 -11.947 1.00 94.69 102 HIS A N 1
ATOM 777 C CA . HIS A 1 102 ? 10.869 5.014 -12.592 1.00 94.69 102 HIS A CA 1
ATOM 778 C C . HIS A 1 102 ? 10.184 6.219 -11.935 1.00 94.69 102 HIS A C 1
ATOM 780 O O . HIS A 1 102 ? 10.565 7.367 -12.183 1.00 94.69 102 HIS A O 1
ATOM 786 N 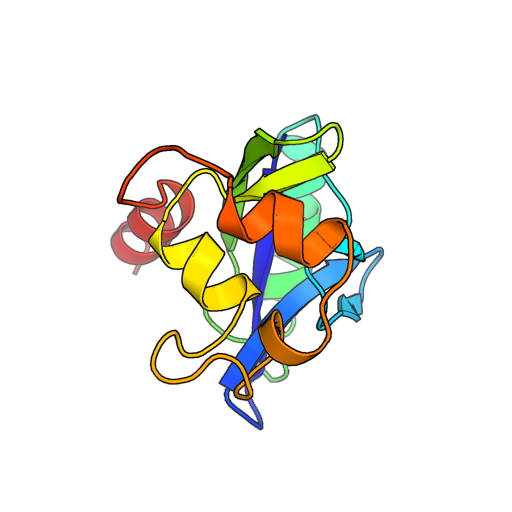N . ALA A 1 103 ? 9.213 5.988 -11.050 1.00 94.50 103 ALA A N 1
ATOM 787 C CA . ALA A 1 103 ? 8.567 7.055 -10.307 1.00 94.50 103 ALA A CA 1
ATOM 788 C C . ALA A 1 103 ? 9.551 7.831 -9.412 1.00 94.50 103 ALA A C 1
ATOM 790 O O . ALA A 1 103 ? 10.287 7.287 -8.579 1.00 94.50 103 ALA A O 1
ATOM 791 N N . THR A 1 104 ? 9.490 9.157 -9.523 1.00 91.88 104 THR A N 1
ATOM 792 C CA . THR A 1 104 ? 10.246 10.101 -8.693 1.00 91.88 104 THR A CA 1
ATOM 793 C C . THR A 1 104 ? 9.293 10.893 -7.802 1.00 91.88 104 THR A C 1
ATOM 795 O O . THR A 1 104 ? 8.104 11.004 -8.082 1.00 91.88 104 THR A O 1
ATOM 798 N N . GLY A 1 105 ? 9.773 11.391 -6.661 1.00 90.31 105 GLY A N 1
ATOM 799 C CA . GLY A 1 105 ? 8.908 12.087 -5.710 1.00 90.31 105 GLY A CA 1
ATOM 800 C C . GLY A 1 105 ? 9.559 12.313 -4.353 1.00 90.31 105 GLY A C 1
ATOM 801 O O . GLY A 1 105 ? 10.782 12.288 -4.217 1.00 90.31 105 GLY A O 1
ATOM 802 N N . ALA A 1 106 ? 8.735 12.514 -3.328 1.00 86.62 106 ALA A N 1
ATOM 803 C CA . ALA A 1 106 ? 9.194 12.817 -1.979 1.00 86.62 106 ALA A CA 1
ATOM 804 C C . ALA A 1 106 ? 9.937 11.639 -1.324 1.00 86.62 106 ALA A C 1
ATOM 806 O O . ALA A 1 106 ? 9.646 10.467 -1.558 1.00 86.62 106 ALA A O 1
ATOM 807 N N . SER A 1 107 ? 10.861 11.925 -0.404 1.00 82.56 107 SER A N 1
ATOM 808 C CA . SER A 1 107 ? 11.505 10.866 0.388 1.00 82.56 107 SER A CA 1
ATOM 809 C C . SER A 1 107 ? 10.557 10.257 1.430 1.00 82.56 107 SER A C 1
ATOM 811 O O . SER A 1 107 ? 10.646 9.068 1.727 1.00 82.56 107 SER A O 1
ATOM 813 N N . ARG A 1 108 ? 9.634 11.051 1.993 1.00 85.12 108 ARG A N 1
ATOM 814 C CA . ARG A 1 108 ? 8.770 10.670 3.128 1.00 85.12 108 ARG A CA 1
ATOM 815 C C . ARG A 1 108 ? 7.291 10.643 2.742 1.00 85.12 108 ARG A C 1
ATOM 817 O O . ARG A 1 108 ? 6.875 11.380 1.858 1.00 85.12 108 ARG A O 1
ATOM 824 N N . SER A 1 109 ? 6.519 9.802 3.431 1.00 90.69 109 SER A N 1
ATOM 825 C CA . SER A 1 109 ? 5.061 9.699 3.285 1.00 90.69 109 SER A CA 1
ATOM 826 C C . SER A 1 109 ? 4.362 10.559 4.335 1.00 90.69 109 SER A C 1
ATOM 828 O O . SER A 1 109 ? 4.565 10.350 5.535 1.00 90.69 109 SER A O 1
ATOM 830 N N . THR A 1 110 ? 3.525 11.502 3.894 1.00 89.19 110 THR A N 1
ATOM 831 C CA . THR A 1 110 ? 2.695 12.339 4.776 1.00 89.19 110 THR A CA 1
ATOM 832 C C . THR A 1 110 ? 1.745 11.480 5.606 1.00 89.19 110 THR A C 1
ATOM 834 O O . THR A 1 110 ? 1.648 11.663 6.820 1.00 89.19 110 THR A O 1
ATOM 837 N N . GLY A 1 111 ? 1.122 10.474 4.984 1.00 88.12 111 GLY A N 1
ATOM 838 C CA . GLY A 1 111 ? 0.248 9.518 5.661 1.00 88.12 111 GLY A CA 1
ATOM 839 C C . GLY A 1 111 ? 0.930 8.797 6.818 1.00 88.12 111 GLY A C 1
ATOM 840 O O . GLY A 1 111 ? 0.412 8.790 7.935 1.00 88.12 111 GLY A O 1
ATOM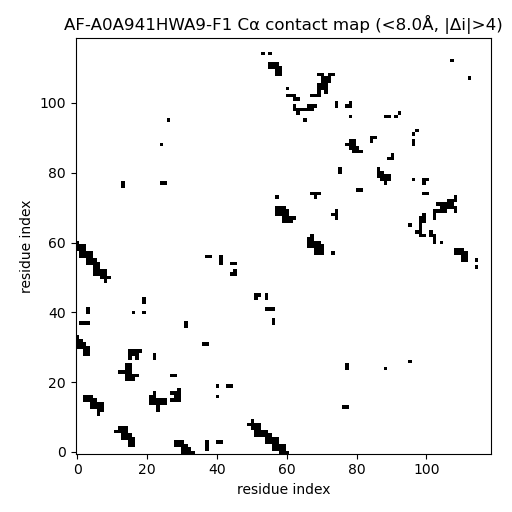 841 N N . ARG A 1 112 ? 2.153 8.290 6.602 1.00 89.69 112 ARG A N 1
ATOM 842 C CA . ARG A 1 112 ? 2.936 7.645 7.668 1.00 89.69 112 ARG A CA 1
ATOM 843 C C . ARG A 1 112 ? 3.302 8.618 8.786 1.00 89.69 112 ARG A C 1
ATOM 845 O O . ARG A 1 112 ? 3.245 8.257 9.958 1.00 89.69 112 ARG A O 1
ATOM 852 N N . VAL A 1 113 ? 3.699 9.844 8.447 1.00 88.88 113 VAL A N 1
ATOM 853 C CA . VAL A 1 113 ? 4.017 10.870 9.454 1.00 88.88 113 VAL A CA 1
ATOM 854 C C . VAL A 1 113 ? 2.791 11.158 10.323 1.00 88.88 113 VAL A C 1
ATOM 856 O O . VAL A 1 113 ? 2.908 11.226 11.545 1.00 88.88 113 VAL A O 1
ATOM 859 N N . ASN A 1 114 ? 1.613 11.266 9.711 1.00 89.38 114 ASN A N 1
ATOM 860 C CA . ASN A 1 114 ? 0.358 11.480 10.424 1.00 89.38 114 ASN A CA 1
ATOM 861 C C . ASN A 1 114 ? -0.072 10.259 11.243 1.00 89.38 114 ASN A C 1
ATOM 863 O O . ASN A 1 114 ? -0.691 10.435 12.286 1.00 89.38 114 ASN A O 1
ATOM 867 N N . LEU A 1 115 ? 0.250 9.041 10.803 1.00 87.19 115 LEU A N 1
ATOM 868 C CA . LEU A 1 115 ? 0.031 7.830 11.594 1.00 87.19 115 LEU A CA 1
ATOM 869 C C . LEU A 1 115 ? 0.862 7.853 12.884 1.00 87.19 115 LEU A C 1
ATOM 871 O O . LEU A 1 115 ? 0.332 7.570 13.952 1.00 87.19 115 LEU A O 1
ATOM 875 N N . ILE A 1 116 ? 2.145 8.221 12.796 1.00 86.75 116 ILE A N 1
ATOM 876 C CA . ILE A 1 116 ? 3.051 8.263 13.956 1.00 86.75 116 ILE A CA 1
ATOM 877 C C . ILE A 1 116 ? 2.609 9.329 14.960 1.00 86.75 116 ILE A C 1
ATOM 879 O O . ILE A 1 116 ? 2.593 9.062 16.151 1.00 86.75 116 ILE A O 1
ATOM 883 N N . LYS A 1 117 ? 2.217 10.518 14.489 1.00 87.38 117 LYS A N 1
ATOM 884 C CA . LYS A 1 117 ? 1.763 11.620 15.358 1.00 87.38 117 LYS A CA 1
ATOM 885 C C . LYS A 1 117 ? 0.446 11.340 16.094 1.00 87.38 117 LYS A C 1
ATOM 887 O O . LYS A 1 117 ? 0.109 12.087 17.003 1.00 87.38 117 LYS A O 1
ATOM 892 N N . ARG A 1 118 ? -0.329 10.346 15.643 1.00 73.69 118 ARG A N 1
ATOM 893 C CA . ARG A 1 118 ? -1.626 9.963 16.224 1.00 73.69 118 ARG A CA 1
ATOM 894 C C . ARG A 1 118 ? -1.516 8.871 17.298 1.00 73.69 118 ARG A C 1
ATOM 896 O O . ARG A 1 118 ? -2.533 8.578 17.920 1.00 73.69 118 ARG A O 1
ATOM 903 N N . LYS A 1 119 ? -0.337 8.264 17.475 1.00 57.06 119 LYS A N 1
ATOM 904 C CA . LYS A 1 119 ? -0.024 7.334 18.572 1.00 57.06 119 LYS A CA 1
ATOM 905 C C . LYS A 1 119 ? 0.563 8.111 19.746 1.00 57.06 119 LYS A C 1
ATOM 907 O O . LYS A 1 119 ? 0.260 7.714 20.888 1.00 57.06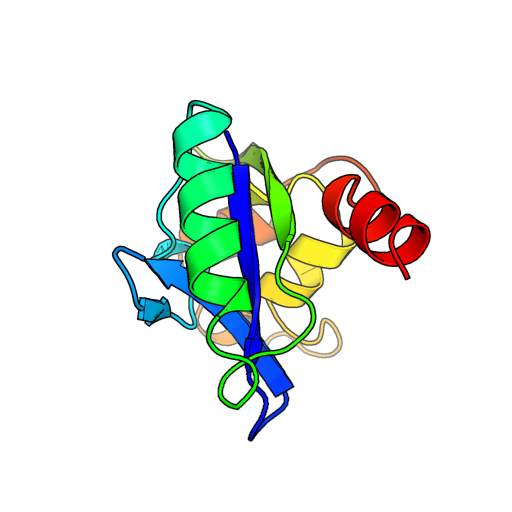 119 LYS A O 1
#

InterPro domains:
  IPR021270 Protein of unknown function DUF2849 [PF11011] (2-85)